Protein AF-A0A1Y2H6M4-F1 (afdb_monomer)

pLDDT: mean 78.46, std 10.15, range [57.03, 92.06]

Secondary structure (DSSP, 8-state):
-EEETTEEEEEHHHHHTT-GGG---SSS-EEEE------TTSS-HHHHHT--

Organism: NCBI:txid765915

Radius of gyration: 15.79 Å; Cα contacts (8 Å, |Δi|>4): 49; chains: 1; bounding box: 17×33×40 Å

Solvent-accessible surface area (backbone atoms only — not comparable to full-atom values): 3384 Å² total; per-residue (Å²): 61,49,78,54,99,92,42,37,30,22,30,62,70,25,53,78,64,75,40,26,81,72,27,78,75,84,89,52,70,68,41,77,54,71,85,83,71,74,67,87,73,86,54,59,76,68,72,62,69,71,73,124

Foldseek 3Di:
DDADPNWAKAAPCCVVVVNSVPHPDPPGDIDTDDPPDPPPPPDDPVRVVPPD

InterPro domains:
  IPR001083 Copper fist DNA-binding domain [PF00649] (5-39)
  IPR001083 Copper fist DNA-binding domain [PR00617] (1-13)
  IPR001083 Copper fist DNA-binding domain [PR00617] (14-26)
  IPR001083 Copper fist DNA-binding domain [PR00617] (27-39)
  IPR001083 Copper fist DNA-binding domain [PS50073] (1-40)
  IPR001083 Copper fist DNA-binding domain [SM00412] (1-40)
  IPR001083 Copper fist DNA-binding domain [SM01090] (1-40)
  IPR036395 Copper fist DNA-binding domain superfamily [G3DSA:3.90.430.10] (1-41)
  IPR036395 Copper fist DNA-binding domain superfamily [SSF57879] (1-40)

Sequence (52 aa):
MLVLESLRFACDTCIRGHRSSNCAHRDRDLLELRKKGRPRHAVCAECRSSKK

Nearest PDB structures (foldseek):
  1co4-assembly1_A  TM=7.553E-01  e=7.992E-03  unclassified
  6hq8-assembly1_B  TM=2.378E-01  e=9.475E+00  metagenome

Structure (mmCIF, N/CA/C/O backbone):
data_AF-A0A1Y2H6M4-F1
#
_entry.id   AF-A0A1Y2H6M4-F1
#
loop_
_atom_site.group_PDB
_atom_site.id
_atom_site.type_symbol
_atom_site.label_atom_id
_atom_site.label_alt_id
_atom_site.label_comp_id
_atom_site.label_asym_id
_atom_site.label_entity_id
_atom_site.label_seq_id
_atom_site.pdbx_PDB_ins_code
_atom_site.Cartn_x
_atom_site.Cartn_y
_atom_site.Cartn_z
_atom_site.occupancy
_atom_site.B_iso_or_equiv
_atom_site.auth_seq_id
_atom_site.auth_comp_id
_atom_site.auth_asym_id
_atom_site.auth_atom_id
_atom_site.pdbx_PDB_model_num
ATOM 1 N N . MET A 1 1 ? 7.328 3.537 -4.871 1.00 71.81 1 MET A N 1
ATOM 2 C CA . MET A 1 1 ? 5.976 3.449 -4.308 1.00 71.81 1 MET A CA 1
ATOM 3 C C . MET A 1 1 ? 5.452 4.866 -4.213 1.00 71.81 1 MET A C 1
ATOM 5 O O . MET A 1 1 ? 6.223 5.729 -3.816 1.00 71.81 1 MET A O 1
ATOM 9 N N . LEU A 1 2 ? 4.197 5.110 -4.576 1.00 77.75 2 LEU A N 1
ATOM 10 C CA . LEU A 1 2 ? 3.527 6.386 -4.301 1.00 77.75 2 LEU A CA 1
ATOM 11 C C . LEU A 1 2 ? 2.626 6.209 -3.076 1.00 77.75 2 LEU A C 1
ATOM 13 O O . LEU A 1 2 ? 2.057 5.132 -2.898 1.00 77.75 2 LEU A O 1
ATOM 17 N N . VAL A 1 3 ? 2.554 7.213 -2.203 1.00 79.06 3 VAL A N 1
ATOM 18 C CA . VAL A 1 3 ? 1.742 7.163 -0.979 1.00 79.06 3 VAL A CA 1
ATOM 19 C C . VAL A 1 3 ? 0.831 8.380 -0.963 1.00 79.06 3 VAL A C 1
ATOM 21 O O . VAL A 1 3 ? 1.324 9.502 -0.912 1.00 79.06 3 VAL A O 1
ATOM 24 N N . LEU A 1 4 ? -0.478 8.147 -1.012 1.00 77.44 4 LEU A N 1
ATOM 25 C CA . LEU A 1 4 ? -1.509 9.180 -0.951 1.00 77.44 4 LEU A CA 1
ATOM 26 C C . LEU A 1 4 ? -2.528 8.762 0.105 1.00 77.44 4 LEU A C 1
ATOM 28 O O . LEU A 1 4 ? -2.963 7.615 0.093 1.00 77.44 4 LEU A O 1
ATOM 32 N N . GLU A 1 5 ? -2.850 9.649 1.049 1.00 76.38 5 GLU A N 1
ATOM 33 C CA . GLU A 1 5 ? -3.894 9.414 2.065 1.00 76.38 5 GLU A CA 1
ATOM 34 C C . GLU A 1 5 ? -3.792 8.038 2.758 1.00 76.38 5 GLU A C 1
ATOM 36 O O . GLU A 1 5 ? -4.781 7.342 2.967 1.00 76.38 5 GLU A O 1
ATOM 41 N N . SER A 1 6 ? -2.569 7.612 3.107 1.00 77.62 6 SER A N 1
ATOM 42 C CA . SER A 1 6 ? -2.234 6.307 3.719 1.00 77.62 6 SER A CA 1
ATOM 43 C C . SER A 1 6 ? -2.398 5.054 2.838 1.00 77.62 6 SER A C 1
ATOM 45 O O . SER A 1 6 ? -2.045 3.948 3.270 1.00 77.62 6 SER A O 1
ATOM 47 N N . LEU A 1 7 ? -2.826 5.221 1.587 1.00 82.12 7 LEU A N 1
ATOM 48 C CA . LEU A 1 7 ? -2.832 4.189 0.558 1.00 82.12 7 LEU A CA 1
ATOM 49 C C . LEU A 1 7 ? -1.487 4.163 -0.170 1.00 82.12 7 LEU A C 1
ATOM 51 O O . LEU A 1 7 ? -0.882 5.195 -0.463 1.00 82.12 7 LEU A O 1
ATOM 55 N N . ARG A 1 8 ? -0.982 2.956 -0.430 1.00 86.06 8 ARG A N 1
ATOM 56 C CA . ARG A 1 8 ? 0.277 2.735 -1.151 1.00 86.06 8 ARG A CA 1
ATOM 57 C C . ARG A 1 8 ? -0.053 2.323 -2.576 1.00 86.06 8 ARG A C 1
ATOM 59 O O . ARG A 1 8 ? -0.962 1.533 -2.766 1.00 86.06 8 ARG A O 1
ATOM 66 N N . PHE A 1 9 ? 0.721 2.776 -3.550 1.00 86.75 9 PHE A N 1
ATOM 67 C CA . PHE A 1 9 ? 0.514 2.457 -4.960 1.00 86.75 9 PHE A CA 1
ATOM 68 C C . PHE A 1 9 ? 1.803 1.954 -5.610 1.00 86.75 9 PHE A C 1
ATOM 70 O O . PHE A 1 9 ? 2.907 2.446 -5.323 1.00 86.75 9 PHE A O 1
ATOM 77 N N . ALA A 1 10 ? 1.666 0.960 -6.485 1.00 90.12 10 ALA A N 1
ATOM 78 C CA . ALA A 1 10 ? 2.759 0.425 -7.289 1.00 90.12 10 ALA A CA 1
ATOM 79 C C . ALA A 1 10 ? 2.258 -0.119 -8.633 1.00 90.12 10 ALA A C 1
ATOM 81 O O . ALA A 1 10 ? 1.089 -0.454 -8.784 1.00 90.12 10 ALA A O 1
ATOM 82 N N . CYS A 1 11 ? 3.169 -0.223 -9.599 1.00 92.06 11 CYS A N 1
ATOM 83 C CA . CYS A 1 11 ? 2.871 -0.749 -10.925 1.00 92.06 11 CYS A CA 1
ATOM 84 C C . CYS A 1 11 ? 2.523 -2.245 -10.877 1.00 92.06 11 CYS A C 1
ATOM 86 O O . CYS A 1 11 ? 3.128 -2.974 -10.088 1.00 92.06 11 CYS A O 1
ATOM 88 N N . ASP A 1 12 ? 1.642 -2.729 -11.755 1.00 90.06 12 ASP A N 1
ATOM 89 C CA . ASP A 1 12 ? 1.238 -4.145 -11.804 1.00 90.06 12 ASP A CA 1
ATOM 90 C C . ASP A 1 12 ? 2.438 -5.117 -11.840 1.00 90.06 12 ASP A C 1
ATOM 92 O O . ASP A 1 12 ? 2.567 -6.015 -11.002 1.00 90.06 12 ASP A O 1
ATOM 96 N N . THR A 1 13 ? 3.405 -4.861 -12.725 1.00 89.12 13 THR A N 1
ATOM 97 C CA . THR A 1 13 ? 4.632 -5.667 -12.844 1.00 89.12 13 THR A CA 1
ATOM 98 C C . THR A 1 13 ? 5.453 -5.680 -11.552 1.00 89.12 13 THR A C 1
ATOM 100 O O . THR A 1 13 ? 6.049 -6.688 -11.184 1.00 89.12 13 THR A O 1
ATOM 103 N N . CYS A 1 14 ? 5.480 -4.556 -10.840 1.00 91.00 14 CYS A N 1
ATOM 104 C CA . CYS A 1 14 ? 6.224 -4.374 -9.603 1.00 91.00 14 CYS A CA 1
ATOM 105 C C . CYS A 1 14 ? 5.556 -5.118 -8.444 1.00 91.00 14 CYS A C 1
ATOM 107 O O . CYS A 1 14 ? 6.245 -5.662 -7.582 1.0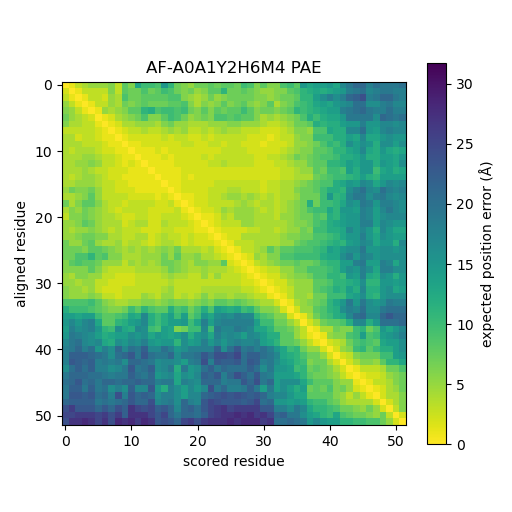0 91.00 14 CYS A O 1
ATOM 109 N N . ILE A 1 15 ? 4.220 -5.131 -8.426 1.00 88.69 15 ILE A N 1
ATOM 110 C CA . ILE A 1 15 ? 3.410 -5.868 -7.456 1.00 88.69 15 ILE A CA 1
ATOM 111 C C . ILE A 1 15 ? 3.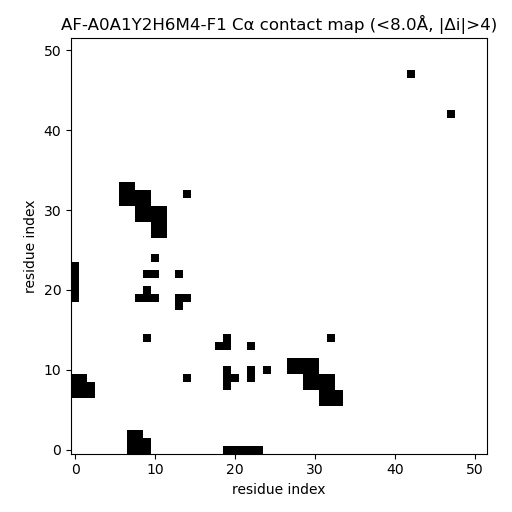629 -7.367 -7.642 1.00 88.69 15 ILE A C 1
ATOM 113 O O . ILE A 1 15 ? 4.026 -8.034 -6.686 1.00 88.69 15 ILE A O 1
ATOM 117 N N . ARG A 1 16 ? 3.454 -7.881 -8.868 1.00 87.81 16 ARG A N 1
ATOM 118 C CA . ARG A 1 16 ? 3.680 -9.302 -9.189 1.00 87.81 16 ARG A CA 1
ATOM 119 C C . ARG A 1 16 ? 5.133 -9.716 -8.961 1.00 87.81 16 ARG A C 1
ATOM 121 O O . ARG A 1 16 ? 5.395 -10.791 -8.440 1.00 87.81 16 ARG A O 1
ATOM 128 N N . GLY A 1 17 ? 6.077 -8.842 -9.303 1.00 89.69 17 GLY A N 1
ATOM 129 C CA . GLY A 1 17 ? 7.512 -9.080 -9.160 1.00 89.69 17 GLY A CA 1
ATOM 130 C C . GLY A 1 17 ? 8.085 -8.830 -7.763 1.00 89.69 17 GLY A C 1
ATOM 131 O O . GLY A 1 17 ? 9.304 -8.824 -7.631 1.00 89.69 17 GLY A O 1
ATOM 132 N N . HIS A 1 18 ? 7.264 -8.571 -6.736 1.00 87.94 18 HIS A N 1
ATOM 133 C CA . HIS A 1 18 ? 7.713 -8.275 -5.363 1.00 87.94 18 HIS A CA 1
ATOM 134 C C . HIS A 1 18 ? 8.690 -7.081 -5.236 1.00 87.94 18 HIS A C 1
ATOM 136 O O . HIS A 1 18 ? 9.408 -6.951 -4.249 1.00 87.94 18 HIS A O 1
ATOM 142 N N . ARG A 1 19 ? 8.689 -6.162 -6.211 1.00 89.19 19 ARG A N 1
ATOM 143 C CA . ARG A 1 19 ? 9.498 -4.923 -6.238 1.00 89.19 19 ARG A CA 1
ATOM 144 C C . ARG A 1 19 ? 8.665 -3.672 -5.949 1.00 89.19 19 ARG A C 1
ATOM 146 O O . ARG A 1 19 ? 9.084 -2.546 -6.217 1.00 89.19 19 ARG A O 1
ATOM 153 N N . SER A 1 20 ? 7.463 -3.855 -5.411 1.00 88.31 20 SER A N 1
ATOM 154 C CA . SER A 1 20 ? 6.494 -2.789 -5.147 1.00 88.31 20 SER A CA 1
ATOM 155 C C . SER A 1 20 ? 7.011 -1.728 -4.168 1.00 88.31 20 SER A C 1
ATOM 157 O O . SER A 1 20 ? 6.727 -0.544 -4.361 1.00 88.31 20 SER A O 1
ATOM 159 N N . SER A 1 21 ? 7.851 -2.114 -3.200 1.00 85.06 21 SER A N 1
ATOM 160 C CA . SER A 1 21 ? 8.536 -1.203 -2.267 1.00 85.06 21 SER A CA 1
ATOM 161 C C . SER A 1 21 ? 9.321 -0.092 -2.977 1.00 85.06 21 SER A C 1
ATOM 163 O O . SER A 1 21 ? 9.236 1.068 -2.583 1.00 85.06 21 SER A O 1
ATOM 165 N N . ASN A 1 22 ? 9.995 -0.411 -4.086 1.00 86.44 22 ASN A N 1
ATOM 166 C CA . ASN A 1 22 ? 10.891 0.501 -4.808 1.00 86.44 22 ASN A CA 1
ATOM 167 C C . ASN A 1 22 ? 10.335 0.932 -6.177 1.00 86.44 22 ASN A C 1
ATOM 169 O O . ASN A 1 22 ? 11.065 1.465 -7.004 1.00 86.44 22 ASN A O 1
ATOM 173 N N . CYS A 1 23 ? 9.042 0.719 -6.442 1.00 88.69 23 CYS A N 1
ATOM 174 C CA . CYS A 1 23 ? 8.439 1.057 -7.734 1.00 88.69 23 CYS A CA 1
ATOM 175 C C . CYS A 1 23 ? 8.519 2.568 -8.045 1.00 88.69 23 CYS A C 1
ATOM 177 O O . CYS A 1 23 ? 7.775 3.340 -7.445 1.00 88.69 23 CYS A O 1
ATOM 179 N N . ALA A 1 24 ? 9.354 2.989 -8.998 1.00 85.19 24 ALA A N 1
ATOM 180 C CA . ALA A 1 24 ? 9.488 4.392 -9.425 1.00 85.19 24 ALA A CA 1
ATOM 181 C C . ALA A 1 24 ? 8.930 4.670 -10.838 1.00 85.19 24 ALA A C 1
ATOM 183 O O . ALA A 1 24 ? 9.126 5.752 -11.385 1.00 85.19 24 ALA A O 1
ATOM 184 N N . HIS A 1 25 ? 8.241 3.698 -11.437 1.00 85.69 25 HIS A N 1
ATOM 185 C CA . HIS A 1 25 ? 7.660 3.835 -12.771 1.00 85.69 25 H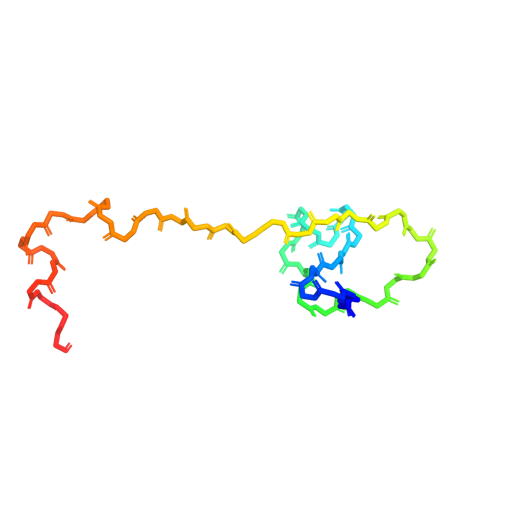IS A CA 1
ATOM 186 C C . HIS A 1 25 ? 6.484 4.819 -12.748 1.00 85.69 25 HIS A C 1
ATOM 188 O O . HIS A 1 25 ? 5.593 4.687 -11.910 1.00 85.69 25 HIS A O 1
ATOM 194 N N . ARG A 1 26 ? 6.495 5.786 -13.671 1.00 78.75 26 ARG A N 1
ATOM 195 C CA . ARG A 1 26 ? 5.421 6.780 -13.880 1.00 78.75 26 ARG A CA 1
ATOM 196 C C . ARG A 1 26 ? 4.627 6.555 -15.169 1.00 78.75 26 ARG A C 1
ATOM 198 O O . ARG A 1 26 ? 3.627 7.215 -15.387 1.00 78.75 26 ARG A O 1
ATOM 205 N N . ASP A 1 27 ? 5.103 5.633 -15.996 1.00 83.94 27 ASP A N 1
ATOM 206 C CA . ASP A 1 27 ? 4.568 5.306 -17.320 1.00 83.94 27 ASP A CA 1
ATOM 207 C C . ASP A 1 27 ? 3.524 4.173 -17.283 1.00 83.94 27 ASP A C 1
ATOM 209 O O . ASP A 1 27 ? 2.828 3.915 -18.254 1.00 83.94 27 ASP A O 1
ATOM 213 N N . ARG A 1 28 ? 3.405 3.475 -16.148 1.00 85.12 28 ARG A N 1
ATOM 214 C CA . ARG A 1 28 ? 2.565 2.280 -16.007 1.00 85.12 28 ARG A CA 1
ATOM 215 C C . ARG A 1 28 ? 1.416 2.528 -15.050 1.00 85.12 28 ARG A C 1
ATOM 217 O O . ARG A 1 28 ? 1.597 3.235 -14.057 1.00 85.12 28 ARG A O 1
ATOM 224 N N . ASP A 1 29 ? 0.309 1.832 -15.284 1.00 84.31 29 ASP A N 1
ATOM 225 C CA . ASP A 1 29 ? -0.849 1.852 -14.397 1.00 84.31 29 ASP A CA 1
ATOM 226 C C . ASP A 1 29 ? -0.466 1.456 -12.968 1.00 84.31 29 ASP A C 1
ATOM 228 O O . ASP A 1 29 ? 0.134 0.403 -12.705 1.00 84.31 29 ASP A O 1
ATOM 232 N N . LEU A 1 30 ? -0.801 2.345 -12.037 1.00 86.69 30 LEU A N 1
ATOM 233 C CA . LEU A 1 30 ? -0.554 2.184 -10.615 1.00 86.69 30 LEU A CA 1
ATOM 234 C C . LEU A 1 30 ? -1.791 1.588 -9.953 1.00 86.69 30 LEU A C 1
ATOM 236 O O . LEU A 1 30 ? -2.884 2.136 -10.041 1.00 86.69 30 LEU A O 1
ATOM 240 N N . LEU A 1 31 ? -1.596 0.487 -9.237 1.00 87.00 31 LEU A N 1
ATOM 241 C CA . LEU A 1 31 ? -2.646 -0.182 -8.483 1.00 87.00 31 LEU A CA 1
ATOM 242 C C . LEU A 1 31 ? -2.453 0.059 -6.987 1.00 87.00 31 LEU A C 1
ATOM 244 O O . LEU A 1 31 ? -1.320 0.128 -6.491 1.00 87.00 31 LEU A O 1
ATOM 24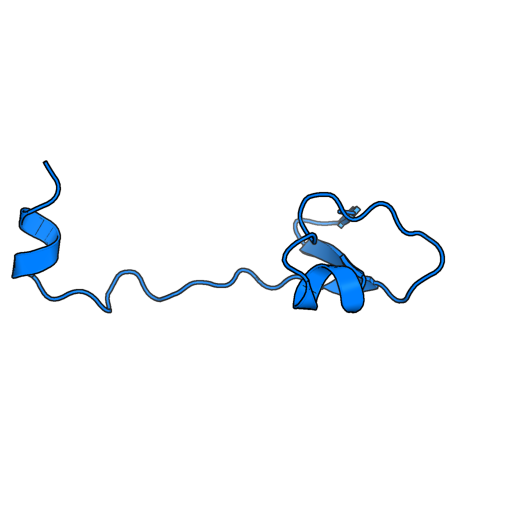8 N N . GLU A 1 32 ? -3.568 0.156 -6.265 1.00 87.06 32 GLU A N 1
ATOM 249 C CA . GLU A 1 32 ? -3.569 0.268 -4.810 1.00 87.06 32 GLU A CA 1
ATOM 250 C C . GLU A 1 32 ? -3.057 -1.032 -4.167 1.00 87.06 32 GLU A C 1
ATOM 252 O O . GLU A 1 32 ? -3.590 -2.130 -4.341 1.00 87.06 32 GLU A O 1
ATOM 257 N N . LEU A 1 33 ? -2.010 -0.896 -3.365 1.00 84.94 33 LEU A N 1
ATOM 258 C CA . LEU A 1 33 ? -1.474 -1.928 -2.499 1.00 84.94 33 LEU A CA 1
ATOM 259 C C . LEU A 1 33 ? -2.301 -1.996 -1.218 1.00 84.94 33 LEU A C 1
ATOM 261 O O . LEU A 1 33 ? -2.039 -1.296 -0.234 1.00 84.94 33 LEU A O 1
ATOM 265 N N . ARG A 1 34 ? -3.252 -2.926 -1.198 1.00 79.38 34 ARG A N 1
ATOM 266 C CA . ARG A 1 34 ? -3.971 -3.278 0.028 1.00 79.38 34 ARG A CA 1
ATOM 267 C C . ARG A 1 34 ? -3.000 -3.904 1.031 1.00 79.38 34 ARG A C 1
ATOM 269 O O . ARG A 1 34 ? -2.117 -4.686 0.669 1.00 79.38 34 ARG A O 1
ATOM 276 N N . LYS A 1 35 ? -3.164 -3.590 2.319 1.00 70.75 35 LYS A N 1
ATOM 277 C CA . LYS A 1 35 ? -2.375 -4.210 3.395 1.00 70.75 35 LYS A CA 1
ATOM 278 C C . LYS A 1 35 ? -2.635 -5.721 3.386 1.00 70.75 35 LYS A C 1
ATOM 280 O O . LYS A 1 35 ? -3.694 -6.171 3.812 1.00 70.75 35 LYS A O 1
ATOM 285 N N . LYS A 1 36 ? -1.671 -6.517 2.913 1.00 63.56 36 LYS A N 1
ATOM 286 C CA . LYS A 1 36 ? -1.736 -7.982 2.996 1.00 63.56 36 LYS A CA 1
ATOM 287 C C . LYS A 1 36 ? -1.523 -8.397 4.450 1.00 63.56 36 LYS A C 1
ATOM 289 O O . LYS A 1 36 ? -0.399 -8.606 4.894 1.00 63.56 36 LYS A O 1
ATOM 294 N N . GLY A 1 37 ? -2.606 -8.488 5.210 1.00 66.69 37 GLY A N 1
ATOM 295 C CA . GLY A 1 37 ? -2.591 -9.117 6.521 1.00 66.69 37 GLY A CA 1
ATOM 296 C C . GLY A 1 37 ? -2.814 -10.615 6.366 1.00 66.69 37 GLY A C 1
ATOM 297 O O . GLY A 1 37 ? -3.947 -11.036 6.166 1.00 66.69 37 GLY A O 1
ATOM 298 N N . ARG A 1 38 ? -1.768 -11.443 6.502 1.00 67.00 38 ARG A N 1
ATOM 299 C CA . ARG A 1 38 ? -2.011 -12.814 6.982 1.00 67.00 38 ARG A CA 1
ATOM 300 C C . ARG A 1 38 ? -2.536 -12.646 8.410 1.00 67.00 38 ARG A C 1
ATOM 302 O O . ARG A 1 38 ? -1.836 -11.999 9.197 1.00 67.00 38 ARG A O 1
ATOM 309 N N . PRO A 1 39 ? -3.722 -13.162 8.775 1.00 67.69 39 PRO A N 1
ATOM 310 C CA . PRO A 1 39 ? -4.158 -13.102 10.161 1.00 67.69 39 PRO A CA 1
ATOM 311 C C . P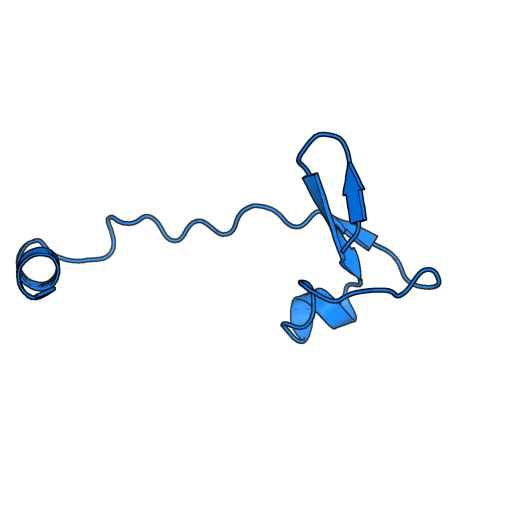RO A 1 39 ? -3.057 -13.723 11.023 1.00 67.69 39 PRO A C 1
ATOM 313 O O . PRO A 1 39 ? -2.614 -14.847 10.770 1.00 67.69 39 PRO A O 1
ATOM 316 N N . ARG A 1 40 ? -2.594 -12.993 12.048 1.00 60.62 40 ARG A N 1
ATOM 317 C CA . ARG A 1 40 ? -1.563 -13.478 12.993 1.00 60.62 40 ARG A CA 1
ATOM 318 C C . ARG A 1 40 ? -1.984 -14.760 13.732 1.00 60.62 40 ARG A C 1
ATOM 320 O O . ARG A 1 40 ? -1.189 -15.349 14.452 1.00 60.62 40 ARG A O 1
ATOM 327 N N . HIS A 1 41 ? -3.231 -15.174 13.542 1.00 58.34 41 HIS A N 1
ATOM 328 C CA . HIS A 1 41 ? -3.905 -16.281 14.196 1.00 58.34 41 HIS A CA 1
ATOM 329 C C . HIS A 1 41 ? -3.777 -17.606 13.428 1.00 58.34 41 HIS A C 1
ATOM 331 O O . HIS A 1 41 ? -4.232 -18.624 13.924 1.00 58.34 41 HIS A O 1
ATOM 337 N N . ALA A 1 42 ? -3.120 -17.641 12.261 1.00 62.41 42 ALA A N 1
ATOM 338 C CA . ALA A 1 42 ? -2.846 -18.890 11.535 1.00 62.41 42 ALA A CA 1
ATOM 339 C C . ALA A 1 42 ? -1.613 -19.649 12.081 1.00 62.41 42 ALA A C 1
ATOM 341 O O . ALA A 1 42 ? -0.848 -20.248 11.323 1.00 62.41 42 ALA A O 1
ATOM 342 N N . VAL A 1 43 ? -1.368 -19.543 13.387 1.00 70.19 43 VAL A N 1
ATOM 343 C CA . VAL A 1 43 ? -0.281 -20.209 14.111 1.00 70.19 43 VAL A CA 1
ATOM 344 C C . VAL A 1 43 ? -0.903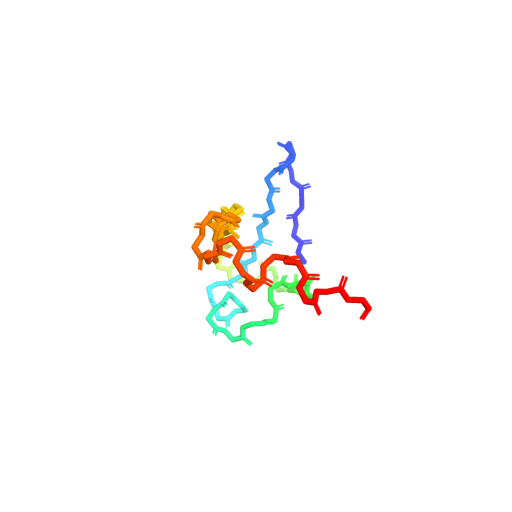 -20.779 15.384 1.00 70.19 43 VAL A C 1
ATOM 346 O O . VAL A 1 43 ? -1.562 -20.034 16.113 1.00 70.19 43 VAL A O 1
ATOM 349 N N . CYS A 1 44 ? -0.738 -22.083 15.625 1.00 75.50 44 CYS A N 1
ATOM 350 C CA . CYS A 1 44 ? -1.221 -22.734 16.842 1.00 75.50 44 CYS A CA 1
ATOM 351 C C . CYS A 1 44 ? -0.542 -22.142 18.091 1.00 75.50 44 CYS A C 1
ATOM 353 O O . CYS A 1 44 ? 0.501 -21.487 17.999 1.00 75.50 44 CYS A O 1
ATOM 355 N N . ALA A 1 45 ? -1.144 -22.355 19.263 1.00 73.31 45 ALA A N 1
ATOM 356 C CA . ALA A 1 45 ? -0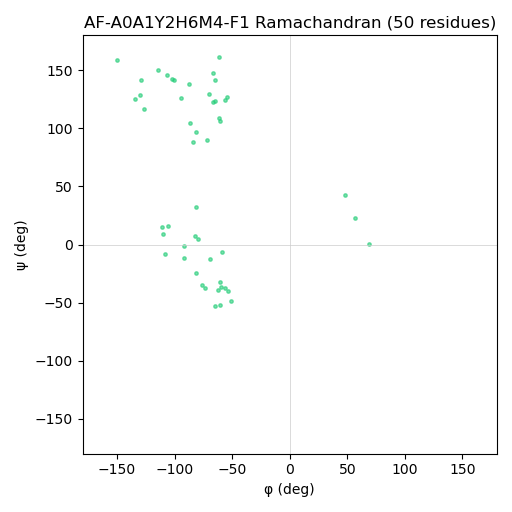.642 -21.807 20.524 1.00 73.31 45 ALA A CA 1
ATOM 357 C C . ALA A 1 45 ? 0.815 -22.227 20.809 1.00 73.31 45 ALA A C 1
ATOM 359 O O . ALA A 1 45 ? 1.611 -21.400 21.241 1.00 73.31 45 ALA A O 1
ATOM 360 N N . GLU A 1 46 ? 1.183 -23.462 20.460 1.00 73.25 46 GLU A N 1
ATOM 361 C CA . GLU A 1 46 ? 2.532 -24.019 20.624 1.00 73.25 46 GLU A CA 1
ATOM 362 C C . GLU A 1 46 ? 3.596 -23.225 19.844 1.00 73.25 46 GLU A C 1
ATOM 364 O O . GLU A 1 46 ? 4.567 -22.719 20.405 1.00 73.25 46 GLU A O 1
ATOM 369 N N . CYS A 1 47 ? 3.367 -22.998 18.547 1.00 69.12 47 CYS A N 1
ATOM 370 C CA . CYS A 1 47 ? 4.298 -22.267 17.686 1.00 69.12 47 CYS A CA 1
ATOM 371 C C . CYS A 1 47 ? 4.397 -20.763 18.016 1.00 69.12 47 CYS A C 1
ATOM 373 O O . CYS A 1 47 ? 5.296 -20.081 17.517 1.00 69.12 47 CYS A O 1
ATOM 375 N N . ARG A 1 48 ? 3.480 -20.217 18.831 1.00 66.50 48 ARG A N 1
ATOM 376 C CA . ARG A 1 48 ? 3.580 -18.846 19.359 1.00 66.50 48 ARG A CA 1
ATOM 377 C C . ARG A 1 48 ? 4.611 -18.756 20.490 1.00 66.50 48 ARG A C 1
ATOM 379 O O . ARG A 1 48 ? 5.295 -17.740 20.577 1.00 66.50 48 ARG A O 1
ATOM 386 N N . SER A 1 49 ? 4.734 -19.805 21.300 1.00 66.62 49 SER A N 1
ATOM 387 C CA . SER A 1 49 ? 5.595 -19.852 22.489 1.00 66.62 49 SER A CA 1
ATOM 388 C C . SER A 1 49 ? 7.063 -20.152 22.172 1.00 66.62 49 SER A C 1
ATOM 390 O O . SER A 1 49 ? 7.940 -19.745 22.925 1.00 66.62 49 SER A O 1
ATOM 392 N N . SER A 1 50 ? 7.360 -20.804 21.041 1.00 62.72 50 SER A N 1
ATOM 393 C CA . SER A 1 50 ? 8.741 -21.119 20.626 1.00 62.72 50 SER A CA 1
ATOM 394 C C . SER A 1 50 ? 9.514 -19.959 19.987 1.00 62.72 50 SER A C 1
ATOM 396 O O . SER A 1 50 ? 10.635 -20.162 19.530 1.00 62.72 50 SER A O 1
ATOM 398 N N . LYS A 1 51 ? 8.960 -18.741 19.932 1.00 61.38 51 LYS A N 1
ATOM 399 C CA . LYS A 1 51 ? 9.734 -17.563 19.513 1.00 61.38 51 LYS A CA 1
ATOM 400 C C . LYS A 1 51 ? 10.514 -17.008 20.706 1.00 61.38 51 LYS A C 1
ATOM 402 O O . LYS A 1 51 ? 10.006 -16.139 21.412 1.00 61.38 51 LYS A O 1
ATOM 407 N N . LYS A 1 52 ? 11.724 -17.528 20.909 1.00 57.03 52 LYS A N 1
ATOM 408 C CA . LYS A 1 52 ? 12.781 -16.916 21.722 1.00 57.03 52 LYS A CA 1
ATOM 409 C C . LYS A 1 52 ? 13.871 -16.387 20.801 1.00 57.03 52 LYS A C 1
ATOM 411 O O . LYS A 1 52 ? 14.124 -17.064 19.779 1.00 57.03 52 LYS A O 1
#

Mean predicted aligned error: 9.61 Å

=== Feature glossary ===
The record interleaves many kinds of information about one protein. Here is each kind framed as the question it answers.

Q: What does the local fold look like, residue by residue?
A: A 3Di character summarizes, for each residue, the relative orientation of the Cα frame of its nearest spatial neighbor. Because it encodes fold topology rather than chemistry, 3Di alignments detect remote structural similarity that sequence alignment misses.

Q: Which residues are in helices, strands, or loops?
A: Secondary structure is the local, repeating backbone conformation. DSSP classifies it into eight states by reading the hydrogen-bond network: three helix types (H, G, I), two β types (E, B), two non-regular types (T, S), and unstructured coil (-).

Q: How big and how compact is the whole molecule?
A: Three whole-structure scalars: the radius of gyration (RMS distance of Cα from centroid, in Å), the count of Cα–Cα contacts (pairs closer than 8 Å and separated by more than four residues in sequence — i.e. tertiary, not local, contacts), and the bounding-box dimensions. Together they distinguish compact globular folds from extended fibres or disordered chains.

Q: How confident is the AlphaFold model at each residue?
A: For AlphaFold models, the B-factor field carries pLDDT — the model's own estimate of local accuracy on a 0–100 scale. Regions with pLDDT<50 should be treated as essentially unmodeled; they often correspond to intrinsically disordered segments.

Q: What family and function is it annotated with?
A: Functional annotations link the protein to curated databases. InterPro entries identify conserved domains and families by matching the sequence against member-database signatures (Pfam, PROSITE, CDD, …). Gene Ontology (GO) terms describe molecular function, biological process, and cellular component in a controlled vocabulary. CATH places the structure in a hierarchical fold classification (Class/Architecture/Topology/Homologous-superfamily). The organism is the source species.

Q: What known structures does this most resemble?
A: Nearest PDB neighbors are the top structural matches found by Foldseek when searching this structure against the entire Protein Data Bank. Each hit reports a TM-score (0 to 1; >0.5 almost always implies the same fold) and an E-value. These are *structural* homologs — they may share no detectable sequence similarity.

Q: Which residues are buried vs exposed?
A: Solvent-accessible surface area (SASA) is the area in Å² traced out by the centre of a 1.4 Å probe sphere (a water molecule) rolled over the protein's van der Waals surface (Shrake–Rupley / Lee–Richards construction). Buried residues have near-zero SASA; fully exposed residues can exceed 200 Å². The total SASA scales roughly with the number of surface residues.

Q: What are the backbone torsion angles?
A: φ (phi) and ψ (psi) are the two rotatable backbone dihedrals per residue: φ is the C(i-1)–N–Cα–C torsion, ψ is the N–Cα–C–N(i+1) torsion, both in degrees on (−18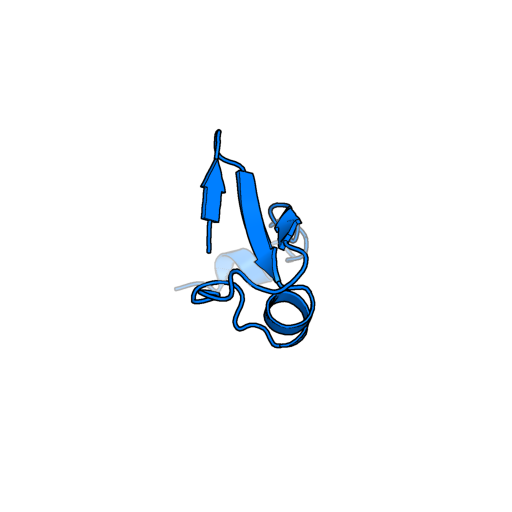0°, 180°]. α-helical residues cluster near (−60°, −45°); β-strand residues near (−120°, +130°). A Ramachandran plot is simply a scatter of (φ, ψ) for every residue.

Q: Are the domains correctly placed relative to each other?
A: Predicted aligned error is AlphaFold's pairwise confidence. Unlike pLDDT (per-residue), PAE is per-residue-pair and captures whether two parts of the structure are correctly placed relative to each other. Units are ångströms of expected positional error.

Q: What if only a Cα trace is available?
A: P-SEA three-state annotation labels each residue as helix, strand, or coil based purely on the geometry of the Cα trace. It serves as a fallback when the full backbone (and thus DSSP) is unavailable.

Q: What is the amino-acid chain?
A: This is the polypeptide sequence — one letter per residue, N-terminus first. Length ranges from a few dozen residues for small domains to over a thousand for large multi-domain proteins.

Q: What do the rendered images show?
A: The six renders are orthographic views along the three Cartesian axes in both directions. Represen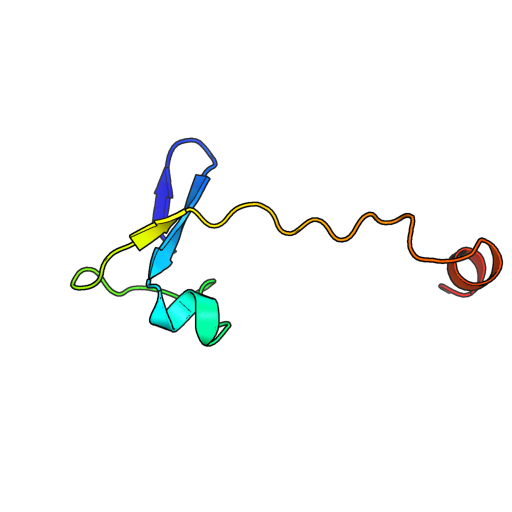tation (cartoon, sticks, or surface) and color scheme (sequence-rainbow or by-chain) vary across proteins so the training set covers all the common visualization conventions.

Q: What do the diagnostic plots show?
A: Plot images: a contact map (which residues are close in 3D, as an N×N binary image), a Ramachandran scatter (backbone torsion angles, revealing secondary-structure composition at a glance), and — for AlphaFold structures — a PAE heatmap (pairwise prediction confidence).

Q: How mobile is each atom in the crystal?
A: B-factor (Debye–Waller factor) reflects atomic displacement in the crystal lattice. It is an experimental observable (units Å²), not a prediction; low values mean the atom is pinned down, high values mean it moves or is heterogeneous across the crystal.

Q: Where is each backbone atom in 3D?
A: The mmCIF table is the protein's shape written out atom by atom. For each backbone N, Cα, C, and carbonyl O, it records an (x, y, z) coordinate triple in Å plus the residue type, chain letter, and residue number.